Protein AF-A0A4U2DQ46-F1 (afdb_monomer_lite)

pLDDT: mean 76.1, std 13.12, range [43.28, 92.19]

Radius of gyration: 17.25 Å; chains: 1; bounding box: 38×26×46 Å

Structure (mmCIF, N/CA/C/O backbone):
data_AF-A0A4U2DQ46-F1
#
_entry.id   AF-A0A4U2DQ46-F1
#
loop_
_atom_site.group_PDB
_atom_site.id
_atom_site.type_symbol
_atom_site.label_atom_id
_atom_site.label_alt_id
_atom_site.label_comp_id
_atom_site.label_asym_id
_atom_site.label_entity_id
_atom_site.label_seq_id
_atom_site.pdbx_PDB_ins_code
_atom_site.Cartn_x
_atom_site.Cartn_y
_atom_site.Cartn_z
_atom_site.occupancy
_atom_site.B_iso_or_equiv
_atom_site.auth_seq_id
_atom_site.auth_comp_id
_atom_site.auth_asym_id
_atom_site.auth_atom_id
_atom_site.pdbx_PDB_model_num
ATOM 1 N N . ILE A 1 1 ? 4.793 2.432 -27.721 1.00 58.12 1 ILE A N 1
ATOM 2 C CA . ILE A 1 1 ? 3.331 2.431 -27.993 1.00 58.12 1 ILE A CA 1
ATOM 3 C C . ILE A 1 1 ? 2.535 2.915 -26.768 1.00 58.12 1 ILE A C 1
ATOM 5 O O . ILE A 1 1 ? 1.594 3.669 -26.950 1.00 58.12 1 ILE A O 1
ATOM 9 N N . TYR A 1 2 ? 2.993 2.673 -25.534 1.00 43.28 2 TYR A N 1
ATOM 10 C CA . TYR A 1 2 ? 2.387 3.232 -24.310 1.00 43.28 2 TYR A CA 1
ATOM 11 C C . TYR A 1 2 ? 2.577 4.756 -24.126 1.00 43.28 2 TYR A C 1
ATOM 13 O O . TYR A 1 2 ? 1.621 5.488 -23.894 1.00 43.28 2 TYR A O 1
ATOM 21 N N . ALA A 1 3 ? 3.797 5.268 -24.337 1.00 50.28 3 ALA A N 1
ATOM 22 C CA . ALA A 1 3 ? 4.102 6.701 -24.195 1.00 50.28 3 ALA A CA 1
ATOM 23 C C . ALA A 1 3 ? 3.310 7.603 -25.166 1.00 50.28 3 ALA A C 1
ATOM 25 O O . ALA A 1 3 ? 2.930 8.717 -24.819 1.00 50.28 3 ALA A O 1
ATOM 26 N N . HIS A 1 4 ? 3.022 7.105 -26.373 1.00 51.53 4 HIS A N 1
ATOM 27 C CA . HIS A 1 4 ? 2.221 7.828 -27.365 1.00 51.53 4 HIS A CA 1
ATOM 28 C C . HIS A 1 4 ? 0.739 7.878 -26.979 1.00 51.53 4 HIS A C 1
ATOM 30 O O . HIS A 1 4 ? 0.092 8.904 -27.174 1.00 51.53 4 HIS A O 1
ATOM 36 N N . TYR A 1 5 ? 0.226 6.793 -26.388 1.00 58.12 5 TYR A N 1
ATOM 37 C CA . TYR A 1 5 ? -1.128 6.735 -25.851 1.00 58.12 5 TYR A CA 1
ATOM 38 C C . TYR A 1 5 ? -1.293 7.705 -24.671 1.00 58.12 5 TYR A C 1
ATOM 40 O O . TYR A 1 5 ? -2.205 8.530 -24.692 1.00 58.12 5 TYR A O 1
ATOM 48 N N . ALA A 1 6 ? -0.360 7.696 -23.712 1.00 53.56 6 ALA A N 1
ATOM 49 C CA . ALA A 1 6 ? -0.370 8.595 -22.554 1.00 53.56 6 ALA A CA 1
ATOM 50 C C . ALA A 1 6 ? -0.295 10.086 -22.946 1.00 53.56 6 ALA A C 1
ATOM 52 O O . ALA A 1 6 ? -1.029 10.907 -22.400 1.00 53.56 6 ALA A O 1
ATOM 53 N N . ALA A 1 7 ? 0.534 10.434 -23.937 1.00 56.75 7 ALA A N 1
ATOM 54 C CA . ALA A 1 7 ? 0.678 11.810 -24.423 1.00 56.75 7 ALA A CA 1
ATOM 55 C C . ALA A 1 7 ? -0.563 12.334 -25.170 1.00 56.75 7 ALA A C 1
ATOM 57 O O . ALA A 1 7 ? -0.845 13.529 -25.128 1.00 56.75 7 ALA A O 1
ATOM 58 N N . GLN A 1 8 ? -1.307 11.459 -25.856 1.00 56.16 8 GLN A N 1
ATOM 59 C CA . GLN A 1 8 ? -2.518 11.841 -26.593 1.00 56.16 8 GLN A CA 1
ATOM 60 C C . GLN A 1 8 ? -3.779 11.860 -25.723 1.00 56.16 8 GLN A C 1
ATOM 62 O O . GLN A 1 8 ? -4.700 12.623 -26.011 1.00 56.16 8 GLN A O 1
ATOM 67 N N . HIS A 1 9 ? -3.826 11.044 -24.668 1.00 54.84 9 HIS A N 1
ATOM 68 C CA . HIS A 1 9 ? -5.014 10.909 -23.822 1.00 54.84 9 HIS A CA 1
ATOM 69 C C . HIS A 1 9 ? -4.929 11.722 -22.526 1.00 54.84 9 HIS A C 1
ATOM 71 O O . HIS A 1 9 ? -5.974 11.991 -21.941 1.00 54.84 9 HIS A O 1
ATOM 77 N N . GLY A 1 10 ? -3.735 12.190 -22.135 1.00 47.56 10 GLY A N 1
ATOM 78 C CA . GLY A 1 10 ? -3.508 12.974 -20.921 1.00 47.56 10 GLY A CA 1
ATOM 79 C C . GLY A 1 10 ? -3.775 12.155 -19.657 1.00 47.56 10 GLY A C 1
ATOM 80 O O . GLY A 1 10 ? -4.792 11.475 -19.533 1.00 47.56 10 GLY A O 1
ATOM 81 N N . PHE A 1 11 ? -2.886 12.220 -18.672 1.00 56.72 11 PHE A N 1
ATOM 82 C CA . PHE A 1 11 ? -3.209 11.668 -17.359 1.00 56.72 11 PHE A CA 1
ATOM 83 C C . PHE A 1 11 ? -4.321 12.525 -16.733 1.00 56.72 11 PHE A C 1
ATOM 85 O O . PHE A 1 11 ? -4.057 13.577 -16.172 1.00 56.72 11 PHE A O 1
ATOM 92 N N . LEU A 1 12 ? -5.575 12.071 -16.812 1.00 51.66 12 LEU A N 1
ATOM 93 C CA . LEU A 1 12 ? -6.696 12.522 -15.966 1.00 51.66 12 LEU A CA 1
ATOM 94 C C . LEU A 1 12 ? -7.346 13.884 -16.270 1.00 51.66 12 LEU A C 1
ATOM 96 O O . LEU A 1 12 ? -8.336 14.228 -15.632 1.00 51.66 12 LEU A O 1
ATOM 100 N N . HIS A 1 13 ? -6.896 14.657 -17.259 1.00 48.59 13 HIS A N 1
ATOM 101 C CA . HIS A 1 13 ? -7.404 16.034 -17.443 1.00 48.59 13 HIS A CA 1
ATOM 102 C C . HIS A 1 13 ? -8.784 16.145 -18.130 1.00 48.59 13 HIS A C 1
ATOM 104 O O . HIS A 1 13 ? -9.345 17.236 -18.206 1.00 48.59 13 HIS A O 1
ATOM 110 N N . ARG A 1 14 ? -9.324 15.053 -18.695 1.00 49.59 14 ARG A N 1
ATOM 111 C CA . ARG A 1 14 ? -10.558 15.059 -19.515 1.00 49.59 14 ARG A CA 1
ATOM 112 C C . ARG A 1 14 ? -11.599 14.014 -19.093 1.00 49.59 14 ARG A C 1
ATOM 114 O O . ARG A 1 14 ? -12.340 13.492 -19.924 1.00 49.59 14 ARG A O 1
ATOM 121 N N . GLN A 1 15 ? -11.682 13.708 -17.803 1.00 54.78 15 GLN A N 1
ATOM 122 C CA . GLN A 1 15 ? -12.766 12.883 -17.263 1.00 54.78 15 GLN A CA 1
ATOM 123 C C . GLN A 1 15 ? -14.073 13.705 -17.229 1.00 54.78 15 GLN A C 1
ATOM 125 O O . GLN A 1 15 ? -14.104 14.814 -16.700 1.00 54.78 15 GLN A O 1
ATOM 130 N N . LYS A 1 16 ? -15.170 13.178 -17.803 1.00 54.00 16 LYS A N 1
ATOM 131 C CA . LYS A 1 16 ? -16.513 13.815 -17.791 1.00 54.00 16 LYS A CA 1
ATOM 132 C C . LYS A 1 16 ? -17.092 13.980 -16.375 1.00 54.00 16 LYS A C 1
ATOM 134 O O . LYS A 1 16 ? -18.043 14.736 -16.196 1.00 54.00 16 LYS A O 1
ATOM 139 N N . ASN A 1 17 ? -16.503 13.304 -15.391 1.00 52.25 17 ASN A N 1
ATOM 140 C CA . ASN A 1 17 ? -16.836 13.395 -13.979 1.00 52.25 17 ASN A CA 1
ATOM 141 C C . ASN A 1 17 ? -15.713 14.147 -13.258 1.00 52.25 17 ASN A C 1
ATOM 143 O O . ASN A 1 17 ? -14.592 13.664 -13.162 1.00 52.25 17 ASN A O 1
ATOM 147 N N . ASN A 1 18 ? -16.021 15.336 -12.740 1.00 55.12 18 ASN A N 1
ATOM 148 C CA . ASN A 1 18 ? -15.076 16.243 -12.076 1.00 55.12 18 ASN A CA 1
ATOM 149 C C . ASN A 1 18 ? -14.674 15.776 -10.656 1.00 55.12 18 ASN A C 1
ATOM 151 O O . ASN A 1 18 ? -14.485 16.595 -9.758 1.00 55.12 18 ASN A O 1
ATOM 155 N N . ARG A 1 19 ? -14.657 14.463 -10.407 1.00 59.38 19 ARG A N 1
ATOM 156 C CA . ARG A 1 19 ? -14.365 13.869 -9.100 1.00 59.38 19 ARG A CA 1
ATOM 157 C C . ARG A 1 19 ? -13.245 12.858 -9.264 1.00 59.38 19 ARG A C 1
ATOM 159 O O . ARG A 1 19 ? -13.3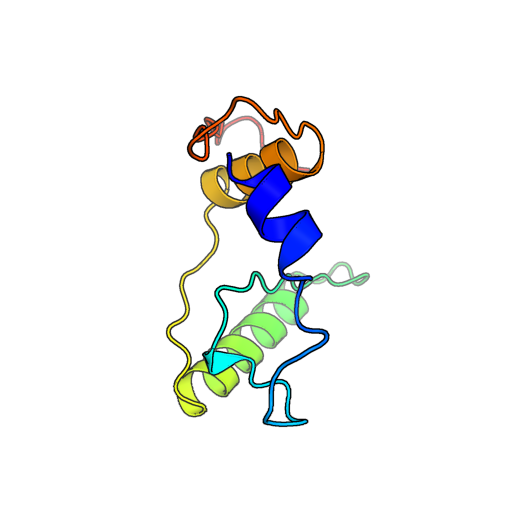68 11.918 -10.037 1.00 59.38 19 ARG A O 1
ATOM 166 N N . PHE A 1 20 ? -12.163 13.097 -8.539 1.00 63.19 20 PHE A N 1
ATOM 167 C CA . PHE A 1 20 ? -11.082 12.144 -8.367 1.00 63.19 20 PHE A CA 1
ATOM 168 C C . PHE A 1 20 ? -11.521 11.133 -7.305 1.00 63.19 20 PHE A C 1
ATOM 170 O O . PHE A 1 20 ? -11.712 11.508 -6.147 1.00 63.19 20 PHE A O 1
ATOM 177 N N . ASP A 1 21 ? -11.750 9.888 -7.714 1.00 71.44 21 ASP A N 1
ATOM 178 C CA . ASP A 1 21 ? -12.072 8.779 -6.820 1.00 71.44 21 ASP A CA 1
ATOM 179 C C . ASP A 1 21 ? -10.850 7.870 -6.709 1.00 71.44 21 ASP A C 1
ATOM 181 O O . ASP A 1 21 ? -10.361 7.354 -7.710 1.00 71.44 21 ASP A O 1
ATOM 185 N N . LEU A 1 22 ? -10.337 7.689 -5.492 1.00 67.81 22 LEU A N 1
ATOM 186 C CA . LEU A 1 22 ? -9.171 6.841 -5.242 1.00 67.81 22 LEU A CA 1
ATOM 187 C C . LEU A 1 22 ? -9.441 5.367 -5.561 1.00 67.81 22 LEU A C 1
ATOM 189 O O . LEU A 1 22 ? -8.496 4.624 -5.792 1.00 67.81 22 LEU A O 1
ATOM 193 N N . ARG A 1 23 ? -10.710 4.943 -5.587 1.00 72.31 23 ARG A N 1
ATOM 194 C CA . ARG A 1 23 ? -11.096 3.551 -5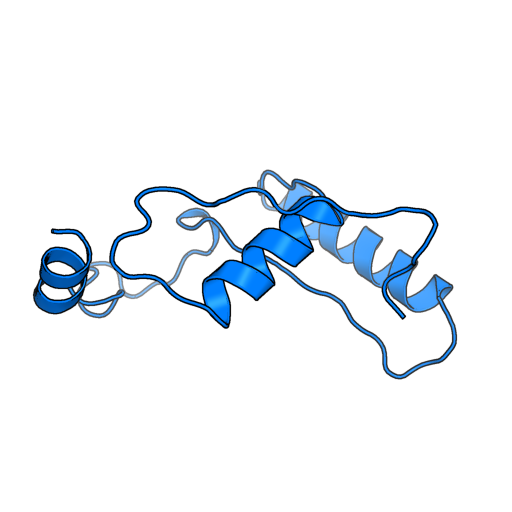.864 1.00 72.31 23 ARG A CA 1
ATOM 195 C C . ARG A 1 23 ? -10.903 3.148 -7.325 1.00 72.31 23 ARG A C 1
ATOM 197 O O . ARG A 1 23 ? -10.911 1.962 -7.624 1.00 72.31 23 ARG A O 1
ATOM 204 N N . ASP A 1 24 ? -10.717 4.119 -8.216 1.00 73.94 24 ASP A N 1
ATOM 205 C CA . ASP A 1 24 ? -10.510 3.873 -9.645 1.00 73.94 24 ASP A CA 1
ATOM 206 C C . ASP A 1 24 ? -9.025 3.647 -10.004 1.00 73.94 24 ASP A C 1
ATOM 208 O O . ASP A 1 24 ? -8.699 3.493 -11.184 1.00 73.94 24 ASP A O 1
ATOM 212 N N . TYR A 1 25 ? -8.113 3.657 -9.020 1.00 72.12 25 TYR A N 1
ATOM 213 C CA . TYR A 1 25 ? -6.666 3.609 -9.249 1.00 72.12 25 TYR A CA 1
ATOM 214 C C . TYR A 1 25 ? -5.953 2.627 -8.326 1.00 72.12 25 TYR A C 1
ATOM 216 O O . TYR A 1 25 ? -6.213 2.579 -7.126 1.00 72.12 25 TYR A O 1
ATOM 224 N N . ASP A 1 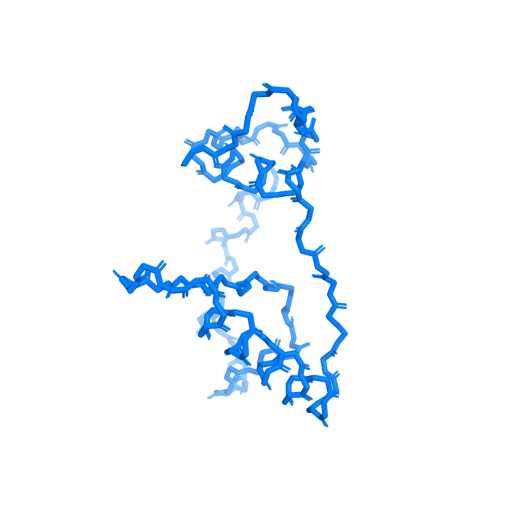26 ? -4.943 1.959 -8.880 1.00 73.00 26 ASP A N 1
ATOM 225 C CA . ASP A 1 26 ? -3.894 1.332 -8.086 1.00 73.00 26 ASP A CA 1
ATOM 226 C C . ASP A 1 26 ? -2.954 2.426 -7.564 1.00 73.00 26 ASP A C 1
ATOM 228 O O . ASP A 1 26 ? -2.392 3.212 -8.336 1.00 73.00 26 ASP A O 1
ATOM 232 N N . ALA A 1 27 ? -2.790 2.498 -6.245 1.00 76.75 27 ALA A N 1
ATOM 233 C CA . ALA A 1 27 ? -1.976 3.512 -5.590 1.00 76.75 27 ALA A CA 1
ATOM 234 C C . ALA A 1 27 ? -1.108 2.903 -4.488 1.00 76.75 27 ALA A C 1
ATOM 236 O O . ALA A 1 27 ? -1.503 1.965 -3.800 1.00 76.75 27 ALA A O 1
ATOM 237 N N . PHE A 1 28 ? 0.070 3.494 -4.287 1.00 80.50 28 PHE A N 1
ATOM 238 C CA . PHE A 1 28 ? 0.924 3.197 -3.145 1.00 80.50 28 PHE A CA 1
ATOM 239 C C . PHE A 1 28 ? 0.732 4.261 -2.069 1.00 80.50 28 PHE A C 1
ATOM 241 O O . PHE A 1 28 ? 0.778 5.459 -2.356 1.00 80.50 28 PHE A O 1
ATOM 248 N N . PHE A 1 29 ? 0.555 3.822 -0.825 1.00 81.62 29 PHE A N 1
ATOM 249 C CA . PHE A 1 29 ? 0.490 4.702 0.334 1.00 81.62 29 PHE A CA 1
ATOM 250 C C . PHE A 1 29 ? 1.682 4.423 1.247 1.00 81.62 29 PHE A C 1
ATOM 252 O O . PHE A 1 29 ? 1.832 3.317 1.763 1.00 81.62 29 PHE A O 1
ATOM 259 N N . PHE A 1 30 ? 2.540 5.424 1.434 1.00 82.69 30 PHE A N 1
ATOM 260 C CA . PHE A 1 30 ? 3.727 5.320 2.277 1.00 82.69 30 PHE A CA 1
ATOM 261 C C . PHE A 1 30 ? 3.539 6.170 3.529 1.00 82.69 30 PHE A C 1
ATOM 263 O O . PHE A 1 30 ? 3.183 7.344 3.441 1.00 82.69 30 PHE A O 1
ATOM 270 N N . VAL A 1 31 ? 3.790 5.570 4.691 1.00 79.50 31 VAL A N 1
ATOM 271 C CA . VAL A 1 31 ? 3.729 6.243 5.991 1.00 79.50 31 VAL A CA 1
ATOM 272 C C . VAL A 1 31 ? 5.144 6.322 6.539 1.00 79.50 31 VAL A C 1
ATOM 274 O O . VAL A 1 31 ? 5.854 5.319 6.578 1.00 79.50 31 VAL A O 1
ATOM 277 N N . SER A 1 32 ? 5.551 7.512 6.959 1.00 81.88 32 SER A N 1
ATOM 278 C CA . SER A 1 32 ? 6.852 7.770 7.575 1.00 81.88 32 SER A CA 1
ATOM 279 C C . SER A 1 32 ? 6.668 8.680 8.780 1.00 81.88 32 SER A C 1
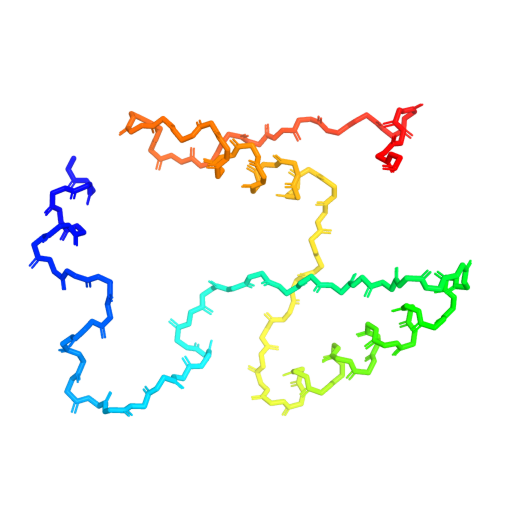ATOM 281 O O . SER A 1 32 ? 5.796 9.548 8.760 1.00 81.88 32 SER A O 1
ATOM 283 N N . THR A 1 33 ? 7.520 8.530 9.787 1.00 79.00 33 THR A N 1
ATOM 284 C CA . THR A 1 33 ? 7.578 9.427 10.944 1.00 79.00 33 THR A CA 1
ATOM 285 C C . THR A 1 33 ? 8.962 10.066 11.037 1.00 79.00 33 THR A C 1
ATOM 287 O O . THR A 1 33 ? 9.952 9.482 10.595 1.00 79.00 33 THR A O 1
ATOM 290 N N . THR A 1 34 ? 9.029 11.283 11.576 1.00 82.25 34 THR A N 1
ATOM 291 C CA . THR A 1 34 ? 10.295 11.911 11.983 1.00 82.25 34 THR A CA 1
ATOM 292 C C . THR A 1 34 ? 10.697 11.519 13.402 1.00 82.25 34 THR A C 1
ATOM 294 O O . THR A 1 34 ? 11.838 11.758 13.802 1.00 82.25 34 THR A O 1
ATOM 297 N N . GLU A 1 35 ? 9.767 10.935 14.159 1.00 81.12 35 GLU A N 1
ATOM 298 C CA . GLU A 1 35 ? 9.996 10.462 15.517 1.00 81.12 35 GLU A CA 1
ATOM 299 C C . GLU A 1 35 ? 10.772 9.147 15.521 1.00 81.12 35 GLU A C 1
ATOM 301 O O . GLU A 1 35 ? 10.738 8.358 14.577 1.00 81.12 35 GLU A O 1
ATOM 306 N N . LYS A 1 36 ? 11.507 8.907 16.607 1.00 76.00 36 LYS A N 1
ATOM 307 C CA . LYS A 1 36 ? 12.337 7.702 16.752 1.00 76.00 36 LYS A CA 1
ATOM 308 C C . LYS A 1 36 ? 11.571 6.494 17.284 1.00 76.00 36 LYS A C 1
ATOM 310 O O . LYS A 1 36 ? 12.192 5.445 17.437 1.00 76.00 36 LYS A O 1
ATOM 315 N N . ASP A 1 37 ? 10.285 6.638 17.601 1.00 81.00 37 ASP A N 1
ATOM 316 C CA . ASP A 1 37 ? 9.468 5.550 18.131 1.00 81.00 37 ASP A CA 1
ATOM 317 C C . ASP A 1 37 ? 8.789 4.763 16.993 1.00 81.00 37 ASP A C 1
ATOM 319 O O . ASP A 1 37 ? 7.896 5.287 16.321 1.00 81.00 37 ASP A O 1
ATOM 323 N N . PRO A 1 38 ? 9.171 3.493 16.763 1.00 81.25 38 PRO A N 1
ATOM 324 C CA . PRO A 1 38 ? 8.535 2.655 15.754 1.00 81.25 38 PRO A CA 1
ATOM 325 C C . PRO A 1 38 ? 7.070 2.335 16.069 1.00 81.25 38 PRO A C 1
ATOM 327 O O . PRO A 1 38 ? 6.325 2.002 15.147 1.00 81.25 38 PRO A O 1
ATOM 330 N N . GLN A 1 39 ? 6.645 2.401 17.337 1.00 86.06 39 GLN A N 1
ATOM 331 C CA . GLN A 1 39 ? 5.269 2.064 17.712 1.00 86.06 39 GLN A CA 1
ATOM 332 C C . GLN A 1 39 ? 4.264 3.066 17.157 1.00 86.06 39 GLN A C 1
ATOM 334 O O . GLN A 1 39 ? 3.250 2.658 16.600 1.00 86.06 39 GLN A O 1
ATOM 339 N N . GLU A 1 40 ? 4.585 4.358 17.184 1.00 84.25 40 GLU A N 1
ATOM 340 C CA . GLU A 1 40 ? 3.715 5.387 16.606 1.00 84.25 40 GLU A CA 1
ATOM 341 C C . GLU A 1 40 ? 3.475 5.155 15.108 1.00 84.25 40 GLU A C 1
ATOM 343 O O . GLU A 1 40 ? 2.366 5.345 14.603 1.00 84.25 40 GLU A O 1
ATOM 348 N N . LEU A 1 41 ? 4.501 4.685 14.389 1.00 85.56 41 LEU A N 1
ATOM 349 C CA . LEU A 1 41 ? 4.388 4.354 12.972 1.00 85.56 41 LEU A CA 1
ATOM 350 C C . LEU A 1 41 ? 3.500 3.123 12.739 1.00 85.56 41 LEU A C 1
ATOM 352 O O . LEU A 1 41 ? 2.711 3.101 11.791 1.00 85.56 41 LEU A O 1
ATOM 356 N N . LEU A 1 42 ? 3.622 2.105 13.594 1.00 86.69 42 LEU A N 1
ATOM 357 C CA . LEU A 1 42 ? 2.804 0.892 13.528 1.00 86.69 42 LEU A CA 1
ATOM 358 C C . LEU A 1 42 ? 1.332 1.186 13.839 1.00 86.69 42 LEU A C 1
ATOM 360 O O . LEU A 1 42 ? 0.457 0.711 13.113 1.00 86.69 42 LEU A O 1
ATOM 364 N N . ASP A 1 43 ? 1.060 2.017 14.843 1.00 89.06 43 ASP A N 1
ATOM 365 C CA . ASP A 1 43 ? -0.295 2.434 15.209 1.00 89.06 43 ASP A CA 1
ATOM 366 C C . ASP A 1 43 ? -0.940 3.283 14.105 1.00 89.06 43 ASP A C 1
ATOM 368 O O . ASP A 1 43 ? -2.098 3.057 13.724 1.00 89.06 43 ASP A O 1
ATOM 372 N N . ALA A 1 44 ? -0.181 4.221 13.527 1.00 87.50 44 ALA A N 1
ATOM 373 C CA . ALA A 1 44 ? -0.634 5.022 12.392 1.00 87.50 44 ALA A CA 1
ATOM 374 C C . ALA A 1 44 ? -0.953 4.138 11.178 1.00 87.50 44 ALA A C 1
ATOM 376 O O . ALA A 1 44 ? -2.018 4.280 10.569 1.00 87.50 44 ALA A O 1
ATOM 377 N N . ARG A 1 45 ? -0.069 3.183 10.861 1.00 87.38 45 ARG A N 1
ATOM 378 C CA . ARG A 1 45 ? -0.293 2.194 9.800 1.00 87.38 45 ARG A CA 1
ATOM 379 C C . ARG A 1 45 ? -1.570 1.393 10.053 1.00 87.38 45 ARG A C 1
ATOM 381 O O . ARG A 1 45 ? -2.398 1.298 9.153 1.00 87.38 45 ARG A O 1
ATOM 388 N N . MET A 1 46 ? -1.750 0.846 11.253 1.00 89.69 46 MET A N 1
ATOM 389 C CA . MET A 1 46 ? -2.914 0.017 11.586 1.00 89.69 46 MET A CA 1
ATOM 390 C C . MET A 1 46 ? -4.225 0.805 11.491 1.00 89.69 46 MET A C 1
ATOM 392 O O . MET A 1 46 ? -5.228 0.306 10.972 1.00 89.69 46 MET A O 1
ATOM 396 N N . THR A 1 47 ? -4.208 2.060 11.943 1.00 91.62 47 THR A N 1
ATOM 397 C CA . THR A 1 47 ? -5.354 2.972 11.842 1.00 91.62 47 THR A CA 1
ATOM 398 C C . THR A 1 47 ? -5.723 3.234 10.381 1.00 91.62 47 THR A C 1
ATOM 400 O O . THR A 1 47 ? -6.899 3.169 10.016 1.00 91.62 47 THR A O 1
ATOM 403 N N . LEU A 1 48 ? -4.724 3.481 9.530 1.00 90.19 48 LEU A N 1
ATOM 404 C CA . LEU A 1 48 ? -4.916 3.696 8.096 1.00 90.19 48 LEU A CA 1
ATOM 405 C C . LEU A 1 48 ? -5.431 2.445 7.386 1.00 90.19 48 LEU A C 1
ATOM 407 O O . LEU A 1 48 ? -6.404 2.537 6.641 1.00 90.19 48 LEU A O 1
ATOM 411 N N . GLU A 1 49 ? -4.821 1.285 7.640 1.00 90.25 49 GLU A N 1
ATOM 412 C CA . GLU A 1 49 ? -5.255 0.010 7.060 1.00 90.25 49 GLU A CA 1
ATOM 413 C C . GLU A 1 49 ? -6.714 -0.284 7.420 1.00 90.25 49 GLU A C 1
ATOM 415 O O . GLU A 1 49 ? -7.525 -0.600 6.551 1.00 90.25 49 GLU A O 1
ATOM 420 N N . THR A 1 50 ? -7.082 -0.086 8.687 1.00 91.94 50 THR A N 1
ATOM 421 C CA . THR A 1 50 ? -8.460 -0.283 9.151 1.00 91.94 50 THR A CA 1
ATOM 422 C C . THR A 1 50 ? -9.429 0.680 8.465 1.00 91.94 50 THR A C 1
ATOM 424 O O . THR A 1 50 ? -10.477 0.254 7.976 1.00 91.94 50 THR A O 1
ATOM 427 N N . GLY A 1 51 ? -9.095 1.972 8.404 1.00 92.19 51 GLY A N 1
ATOM 428 C CA . GLY A 1 51 ? -9.961 2.982 7.794 1.00 92.19 51 GLY A CA 1
ATOM 429 C C . GLY A 1 51 ? -10.161 2.764 6.293 1.00 92.19 51 GLY A C 1
ATOM 430 O O . GLY A 1 51 ? -11.282 2.854 5.796 1.00 92.19 51 GLY A O 1
ATOM 431 N N . LEU A 1 52 ? -9.097 2.424 5.566 1.00 89.50 52 LEU A N 1
ATOM 432 C CA . LEU A 1 52 ? -9.170 2.149 4.131 1.00 89.50 52 LEU A CA 1
ATOM 433 C C . LEU A 1 52 ? -9.933 0.847 3.842 1.00 89.50 52 LEU A C 1
ATOM 435 O O . LEU A 1 52 ? -10.798 0.832 2.966 1.00 89.50 52 LEU A O 1
ATOM 439 N N . ALA A 1 53 ? -9.711 -0.211 4.624 1.00 89.69 53 ALA A N 1
ATOM 440 C CA . ALA A 1 53 ? -10.488 -1.443 4.496 1.00 89.69 53 ALA A CA 1
ATOM 441 C C . ALA A 1 53 ? -11.994 -1.194 4.719 1.00 89.69 53 ALA A C 1
ATOM 443 O O . ALA A 1 53 ? -12.828 -1.692 3.964 1.00 89.69 53 ALA A O 1
ATOM 444 N N . GLN A 1 54 ? -12.363 -0.359 5.700 1.00 90.94 54 GLN A N 1
ATOM 445 C CA . GLN A 1 54 ? -13.762 0.027 5.949 1.00 90.94 54 GLN A CA 1
ATOM 446 C C . GLN A 1 54 ? -14.396 0.820 4.796 1.00 90.94 54 GLN A C 1
ATOM 448 O O . GLN A 1 54 ? -15.606 0.737 4.587 1.00 90.94 54 GLN A O 1
ATOM 453 N N . LEU A 1 55 ? -13.597 1.575 4.041 1.00 89.06 55 LEU A N 1
ATOM 454 C CA . LEU A 1 55 ? -14.041 2.301 2.847 1.00 89.06 55 LEU A CA 1
ATOM 455 C C . LEU A 1 55 ? -14.146 1.403 1.600 1.00 89.06 55 LEU A C 1
ATOM 457 O O . LEU A 1 55 ? -14.596 1.873 0.552 1.00 89.06 55 LEU A O 1
ATOM 461 N N . GLY A 1 56 ? -13.780 0.123 1.722 1.00 87.62 56 GLY A N 1
ATOM 462 C CA . GLY A 1 56 ? -13.858 -0.873 0.656 1.00 87.62 56 GLY A CA 1
ATOM 463 C C . GLY A 1 56 ? -12.625 -0.924 -0.243 1.00 87.62 56 GLY A C 1
ATOM 464 O O . GLY A 1 56 ? -12.744 -1.360 -1.384 1.00 87.62 56 GLY A O 1
ATOM 465 N N . PHE A 1 57 ? -11.467 -0.454 0.231 1.00 87.12 57 PHE A N 1
ATOM 466 C CA . PHE A 1 57 ? -10.206 -0.635 -0.486 1.00 87.12 57 PHE A CA 1
ATOM 467 C C . PHE A 1 57 ? -9.627 -2.026 -0.220 1.00 87.12 57 PHE A C 1
ATOM 469 O O . PHE A 1 57 ? -9.505 -2.441 0.934 1.00 87.12 57 PHE A O 1
ATOM 476 N N . ASP A 1 58 ? -9.200 -2.698 -1.288 1.00 86.31 58 ASP A N 1
ATOM 477 C CA . ASP A 1 58 ? -8.392 -3.910 -1.198 1.00 86.31 58 ASP A CA 1
ATOM 478 C C . ASP A 1 58 ? -6.933 -3.518 -0.956 1.00 86.31 58 ASP A C 1
ATOM 480 O O . ASP A 1 58 ? -6.253 -2.973 -1.826 1.00 86.31 58 ASP A O 1
ATOM 484 N N . LEU A 1 59 ? -6.459 -3.759 0.264 1.00 86.25 59 LEU A N 1
ATOM 485 C CA . LEU A 1 59 ? -5.111 -3.393 0.682 1.00 86.25 59 LEU A CA 1
ATOM 486 C C . LEU A 1 59 ? -4.164 -4.579 0.565 1.00 86.25 59 LEU A C 1
ATOM 488 O O . LEU A 1 59 ? -4.451 -5.676 1.045 1.00 86.25 59 LEU A O 1
ATOM 492 N N . LEU A 1 60 ? -2.988 -4.322 -0.000 1.00 86.25 60 LEU A N 1
ATOM 493 C CA . LEU A 1 60 ? -1.884 -5.268 -0.034 1.00 86.25 60 LEU A CA 1
ATOM 494 C C . LEU A 1 60 ? -0.649 -4.620 0.600 1.00 86.25 60 LEU A C 1
ATOM 496 O O . LEU A 1 60 ? -0.279 -3.510 0.208 1.00 86.25 60 LEU A O 1
ATOM 500 N N . PRO A 1 61 ? 0.003 -5.279 1.577 1.00 83.50 61 PRO A N 1
ATOM 501 C CA . PRO A 1 61 ? 1.241 -4.765 2.136 1.00 83.50 61 PRO A CA 1
ATOM 502 C C . PRO A 1 61 ? 2.328 -4.763 1.060 1.00 83.50 61 PRO A C 1
ATOM 504 O O . PRO A 1 61 ? 2.528 -5.750 0.352 1.00 83.50 61 PRO A O 1
ATOM 507 N N . VAL A 1 62 ? 3.056 -3.653 0.962 1.00 84.25 62 VAL A N 1
ATOM 508 C CA . VAL A 1 62 ? 4.203 -3.546 0.060 1.00 84.25 62 VAL A CA 1
ATOM 509 C C . VAL A 1 62 ? 5.349 -4.378 0.632 1.00 84.25 62 VAL A C 1
ATOM 511 O O . VAL A 1 62 ? 5.808 -4.128 1.748 1.00 84.25 62 VAL A O 1
ATOM 514 N N . THR A 1 63 ? 5.816 -5.371 -0.122 1.00 86.19 63 THR A N 1
ATOM 515 C CA . THR A 1 63 ? 7.008 -6.147 0.242 1.00 86.19 63 THR A CA 1
ATOM 516 C C . THR A 1 63 ? 8.281 -5.335 -0.028 1.00 86.19 63 THR A C 1
ATOM 518 O O . THR A 1 63 ? 8.250 -4.410 -0.847 1.00 86.19 63 THR A O 1
ATOM 521 N N . PRO A 1 64 ? 9.422 -5.652 0.611 1.00 84.31 64 PRO A N 1
ATOM 522 C CA . PRO A 1 64 ? 10.701 -5.014 0.289 1.00 84.31 64 PRO A CA 1
ATOM 523 C C . PRO A 1 64 ? 11.051 -5.078 -1.206 1.00 84.31 64 PRO A C 1
ATOM 525 O O . PRO A 1 64 ? 11.491 -4.086 -1.786 1.00 84.31 64 PRO A O 1
ATOM 528 N N . GLU A 1 65 ? 10.790 -6.214 -1.853 1.00 87.50 65 GLU A N 1
ATOM 529 C CA . GLU A 1 65 ? 10.974 -6.422 -3.292 1.00 87.50 65 GLU A CA 1
ATOM 530 C C . GLU A 1 65 ? 10.055 -5.501 -4.102 1.00 87.50 65 GLU A C 1
ATOM 532 O O . GLU A 1 65 ? 10.496 -4.856 -5.058 1.00 87.50 65 GLU A O 1
ATOM 537 N N . GLY A 1 66 ? 8.789 -5.381 -3.689 1.00 84.81 66 GLY A N 1
ATOM 538 C CA . GLY A 1 66 ? 7.811 -4.487 -4.305 1.00 84.81 66 GLY A CA 1
ATOM 539 C C . GLY A 1 66 ? 8.212 -3.016 -4.187 1.00 84.81 66 GLY A C 1
ATOM 540 O O . GLY A 1 66 ? 8.159 -2.283 -5.176 1.00 84.81 66 GLY A O 1
ATOM 541 N N . LEU A 1 67 ? 8.696 -2.594 -3.014 1.00 85.25 67 LEU A N 1
ATOM 542 C CA . LEU A 1 67 ? 9.210 -1.241 -2.787 1.00 85.25 67 LEU A CA 1
ATOM 543 C C . LEU A 1 67 ? 10.425 -0.953 -3.676 1.00 85.25 67 LEU A C 1
ATOM 545 O O . LEU A 1 67 ? 10.452 0.063 -4.372 1.00 85.25 67 LEU A O 1
ATOM 549 N N . LEU A 1 68 ? 11.411 -1.855 -3.687 1.00 86.50 68 LEU A N 1
ATOM 550 C CA . LEU A 1 68 ? 12.616 -1.722 -4.508 1.00 86.50 68 LEU A CA 1
ATOM 551 C C . LEU A 1 68 ? 12.292 -1.665 -6.000 1.00 86.50 68 LEU A C 1
ATOM 553 O O . LEU A 1 68 ? 12.886 -0.872 -6.731 1.00 86.50 68 LEU A O 1
ATOM 557 N N . THR A 1 69 ? 11.342 -2.483 -6.446 1.00 85.44 69 THR A N 1
ATOM 558 C CA . THR A 1 69 ? 10.868 -2.485 -7.833 1.00 85.44 69 THR A CA 1
ATOM 559 C C . THR A 1 69 ? 10.194 -1.160 -8.168 1.00 85.44 69 THR A C 1
ATOM 561 O O . THR A 1 69 ? 10.579 -0.517 -9.141 1.00 85.44 69 THR A O 1
ATOM 564 N N . SER A 1 70 ? 9.282 -0.682 -7.315 1.00 83.12 70 SER A N 1
ATOM 565 C CA . SER A 1 70 ? 8.578 0.593 -7.507 1.00 83.12 70 SER A CA 1
ATOM 566 C C . SER A 1 70 ? 9.535 1.790 -7.570 1.00 83.12 70 SER A C 1
ATOM 568 O O . SER A 1 70 ? 9.452 2.621 -8.480 1.00 83.12 70 SER A O 1
ATOM 570 N N . VAL A 1 71 ? 10.467 1.893 -6.617 1.00 83.62 71 VAL A N 1
ATOM 571 C CA . VAL A 1 71 ? 11.470 2.972 -6.585 1.00 83.62 71 VAL A CA 1
ATOM 572 C C . VAL A 1 71 ? 12.427 2.851 -7.770 1.00 83.62 71 VAL A C 1
ATOM 574 O O . VAL A 1 71 ? 12.723 3.848 -8.429 1.00 83.62 71 VAL A O 1
ATOM 577 N N . GLY A 1 72 ? 12.878 1.633 -8.078 1.00 82.06 72 GLY A N 1
ATOM 578 C CA . GLY A 1 72 ? 13.763 1.351 -9.201 1.00 82.06 72 GLY A CA 1
ATOM 579 C C . GLY A 1 72 ? 13.160 1.765 -10.539 1.00 82.06 72 GLY A C 1
ATOM 580 O O . GLY A 1 72 ? 13.829 2.467 -11.294 1.00 82.06 72 GLY A O 1
ATOM 581 N N . ASP A 1 73 ? 11.909 1.388 -10.797 1.00 80.94 73 ASP A N 1
ATOM 582 C CA . ASP A 1 73 ? 11.183 1.717 -12.027 1.00 80.94 73 ASP A CA 1
ATOM 583 C C . ASP A 1 73 ? 10.896 3.222 -12.140 1.00 80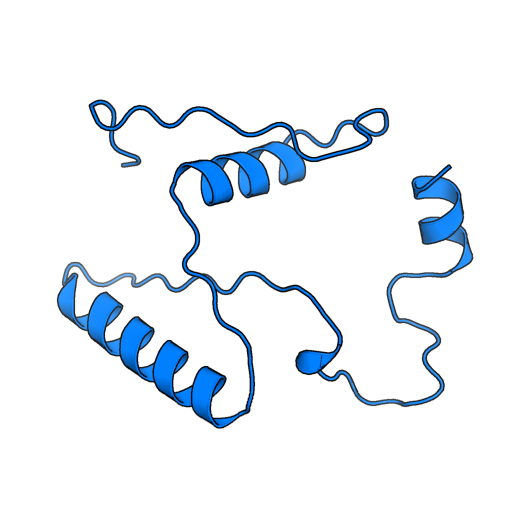.94 73 ASP A C 1
ATOM 585 O O . ASP A 1 73 ? 10.959 3.785 -13.234 1.00 80.94 73 ASP A O 1
ATOM 589 N N . THR A 1 74 ? 10.638 3.895 -11.013 1.00 80.44 74 THR A N 1
ATOM 590 C CA . THR A 1 74 ? 10.401 5.348 -10.983 1.00 80.44 74 THR A CA 1
ATOM 591 C C . THR A 1 74 ? 11.681 6.138 -11.259 1.00 80.44 74 THR A C 1
ATOM 593 O O . THR A 1 74 ? 11.677 7.070 -12.063 1.00 80.44 74 THR A O 1
ATOM 596 N N . LEU A 1 75 ? 12.788 5.774 -10.605 1.00 81.94 75 LEU A N 1
ATOM 597 C CA . LEU A 1 75 ? 14.068 6.477 -10.746 1.00 81.94 75 LEU A CA 1
ATOM 598 C C . LEU A 1 75 ? 14.806 6.114 -12.042 1.00 81.94 75 LEU A C 1
ATOM 600 O O . LEU A 1 75 ? 15.507 6.956 -12.600 1.00 81.94 75 LEU A O 1
ATOM 604 N N . ASN A 1 76 ? 14.651 4.880 -12.528 1.00 82.25 76 ASN A N 1
ATOM 605 C CA . ASN A 1 76 ? 15.355 4.343 -13.697 1.00 82.25 76 ASN A CA 1
ATOM 606 C C . ASN A 1 76 ? 14.378 3.941 -14.807 1.00 82.25 76 ASN A C 1
ATOM 608 O O . ASN A 1 76 ? 14.484 2.855 -15.376 1.00 82.25 76 ASN A O 1
ATOM 612 N N . PHE A 1 77 ? 13.422 4.816 -15.112 1.00 77.56 77 PHE A N 1
ATOM 613 C CA . PHE A 1 77 ? 12.407 4.558 -16.127 1.00 77.56 77 PHE A CA 1
ATOM 614 C C . PHE A 1 77 ? 13.027 4.173 -17.488 1.00 77.56 77 PHE A C 1
ATOM 616 O O . PHE A 1 77 ? 13.633 5.006 -18.169 1.00 77.56 77 PHE A O 1
ATOM 623 N N . ASP A 1 78 ? 12.829 2.923 -17.929 1.00 79.69 78 ASP A N 1
ATOM 624 C CA . ASP A 1 78 ? 13.156 2.477 -19.289 1.00 79.69 78 ASP A CA 1
ATOM 625 C C . ASP A 1 78 ? 11.878 2.396 -20.130 1.00 79.69 78 ASP A C 1
ATOM 627 O O . ASP A 1 78 ? 11.031 1.527 -19.950 1.00 79.69 78 ASP A O 1
ATOM 631 N N . LYS A 1 79 ? 11.770 3.264 -21.140 1.00 82.12 79 LYS A N 1
ATOM 632 C CA . LYS A 1 79 ? 10.640 3.291 -22.087 1.00 82.12 79 LYS A CA 1
ATOM 633 C C . LYS A 1 79 ? 10.427 1.984 -22.870 1.00 82.12 79 LYS A C 1
ATOM 635 O O . LYS A 1 79 ? 9.419 1.862 -23.570 1.00 82.12 79 LYS A O 1
ATOM 640 N N . ARG A 1 80 ? 11.413 1.080 -22.873 1.00 84.19 80 ARG A N 1
ATOM 641 C CA . ARG A 1 80 ? 11.361 -0.235 -23.534 1.00 84.19 80 ARG A CA 1
ATOM 642 C C . ARG A 1 80 ? 10.899 -1.341 -22.589 1.00 84.19 80 ARG A C 1
ATOM 644 O O . ARG A 1 80 ? 10.576 -2.419 -23.078 1.00 84.19 80 ARG A O 1
ATOM 651 N N . GLN A 1 81 ? 10.886 -1.086 -21.283 1.00 76.31 81 GLN A N 1
ATOM 652 C CA . GLN A 1 81 ? 10.383 -2.017 -20.286 1.00 76.31 81 GLN A CA 1
ATOM 653 C C . GLN A 1 81 ? 8.857 -2.106 -20.428 1.00 76.31 81 GLN A C 1
ATOM 655 O O . GLN A 1 81 ? 8.150 -1.102 -20.342 1.00 76.31 81 GLN A O 1
ATOM 660 N N . ASP A 1 82 ? 8.364 -3.307 -20.730 1.00 81.25 82 ASP A N 1
ATOM 661 C CA . ASP A 1 82 ? 6.940 -3.601 -20.929 1.00 81.25 82 ASP A CA 1
ATOM 662 C C . ASP A 1 82 ? 6.234 -3.986 -19.620 1.00 81.25 82 ASP A C 1
ATOM 664 O O . ASP A 1 82 ? 5.014 -3.863 -19.522 1.00 81.25 82 ASP A O 1
ATOM 668 N N . ARG A 1 83 ? 7.004 -4.437 -18.624 1.00 77.75 83 ARG A N 1
ATOM 669 C CA . ARG A 1 83 ? 6.541 -4.907 -17.316 1.00 77.75 83 ARG A CA 1
ATOM 670 C C . ARG A 1 83 ? 7.566 -4.582 -16.218 1.00 77.75 83 ARG A C 1
ATOM 672 O O . ARG A 1 83 ? 8.753 -4.514 -16.534 1.00 77.75 83 ARG A O 1
ATOM 679 N N . PRO A 1 84 ? 7.158 -4.431 -14.948 1.00 79.00 84 PRO A N 1
ATOM 680 C CA . PRO A 1 84 ? 8.094 -4.289 -13.835 1.00 79.00 84 PRO A CA 1
ATOM 681 C C . PRO A 1 84 ? 9.093 -5.449 -13.769 1.00 79.00 84 PRO A C 1
ATOM 683 O O . PRO A 1 84 ? 8.712 -6.614 -13.900 1.00 79.00 84 PRO A O 1
ATOM 686 N N . ASN A 1 85 ? 10.369 -5.128 -13.562 1.00 80.31 85 ASN A N 1
ATOM 687 C CA . ASN A 1 85 ? 11.416 -6.121 -13.336 1.00 80.31 85 ASN A CA 1
ATOM 688 C C . ASN A 1 85 ? 11.649 -6.264 -11.833 1.00 80.31 85 ASN A C 1
ATOM 690 O O . ASN A 1 85 ? 12.328 -5.426 -11.233 1.00 80.31 85 ASN A O 1
ATOM 694 N N . GLU A 1 86 ? 11.088 -7.327 -11.257 1.00 81.81 86 GLU A N 1
ATOM 695 C CA . GLU A 1 86 ? 11.138 -7.590 -9.820 1.00 81.81 86 GLU A CA 1
ATOM 696 C C . GLU A 1 86 ? 12.583 -7.569 -9.299 1.00 81.81 86 GLU A C 1
ATOM 698 O O . GLU A 1 86 ? 13.484 -8.227 -9.833 1.00 81.81 86 GLU A O 1
ATOM 703 N N . LYS A 1 87 ? 12.821 -6.743 -8.279 1.00 82.62 87 LYS A N 1
ATOM 704 C CA . LYS A 1 87 ? 14.135 -6.571 -7.659 1.00 82.62 87 LYS A CA 1
ATOM 705 C C . LYS A 1 87 ? 14.302 -7.566 -6.521 1.00 82.62 87 LYS A C 1
ATOM 707 O O . LYS A 1 87 ? 13.447 -7.674 -5.652 1.00 82.62 87 LYS A O 1
ATOM 712 N N . SER A 1 88 ? 15.452 -8.237 -6.494 1.00 83.38 88 SER A N 1
ATOM 713 C CA . SER A 1 88 ? 15.830 -9.072 -5.356 1.00 83.38 88 SER A CA 1
ATOM 714 C C . SER A 1 88 ? 16.115 -8.189 -4.147 1.00 83.38 88 SER A C 1
ATOM 716 O O . SER A 1 88 ? 16.951 -7.287 -4.222 1.00 83.38 88 SER A O 1
ATOM 718 N N . TYR A 1 89 ? 15.471 -8.493 -3.027 1.00 81.69 89 TYR A N 1
ATOM 719 C CA . TYR A 1 89 ? 15.845 -7.965 -1.723 1.00 81.69 89 TYR A CA 1
ATOM 720 C C . TYR A 1 89 ? 16.787 -8.949 -1.022 1.00 81.69 89 TYR A C 1
ATOM 722 O O . TYR A 1 89 ? 16.612 -10.164 -1.119 1.00 81.69 89 TYR A O 1
ATOM 730 N N . A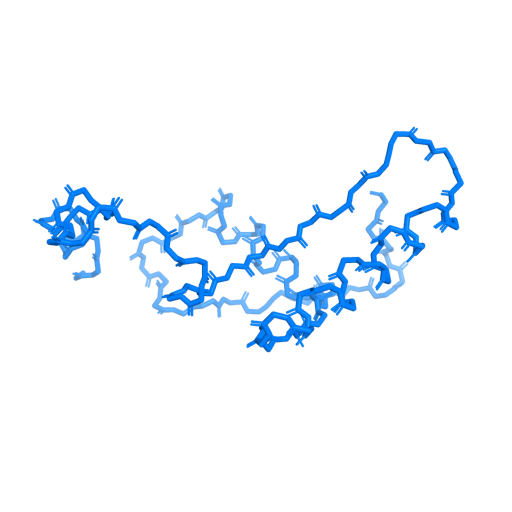SN A 1 90 ? 17.808 -8.432 -0.339 1.00 83.38 90 ASN A N 1
ATOM 731 C CA . ASN A 1 90 ? 18.695 -9.227 0.502 1.00 83.38 90 ASN A CA 1
ATOM 732 C C . ASN A 1 90 ? 18.336 -8.977 1.975 1.00 83.38 90 ASN A C 1
ATOM 734 O O . ASN A 1 90 ? 18.680 -7.920 2.497 1.00 83.38 90 ASN A O 1
ATOM 738 N N . PRO A 1 91 ? 17.716 -9.937 2.687 1.00 78.19 91 PRO A N 1
ATOM 739 C CA . PRO A 1 91 ? 17.344 -9.747 4.090 1.00 78.19 91 PRO A CA 1
ATOM 740 C C . PRO A 1 91 ? 18.531 -9.518 5.037 1.00 78.19 91 PRO A C 1
ATOM 742 O O . PRO A 1 91 ? 18.336 -9.017 6.141 1.00 78.19 91 PRO A O 1
ATOM 745 N N . LEU A 1 92 ? 19.749 -9.907 4.632 1.00 83.06 92 LEU A N 1
ATOM 746 C CA . LEU A 1 92 ? 20.976 -9.703 5.412 1.00 83.06 92 LEU A CA 1
ATOM 747 C C . LEU A 1 92 ? 21.580 -8.303 5.221 1.00 83.06 92 LEU A C 1
ATOM 749 O O . LEU A 1 92 ? 22.499 -7.936 5.948 1.00 83.06 92 LEU A O 1
ATOM 753 N N . GLU A 1 93 ? 21.075 -7.536 4.257 1.00 76.81 93 GLU A N 1
ATOM 754 C CA . GLU A 1 93 ? 21.467 -6.157 3.984 1.00 76.81 93 GLU A CA 1
ATOM 755 C C . GLU A 1 93 ? 20.211 -5.279 4.093 1.00 76.81 93 GLU A C 1
ATOM 757 O O . GLU A 1 93 ? 19.553 -5.000 3.088 1.00 76.81 93 GLU A O 1
ATOM 762 N N . PRO A 1 94 ? 19.807 -4.923 5.327 1.00 63.78 94 PRO A N 1
ATOM 763 C CA . PRO A 1 94 ? 18.560 -4.211 5.543 1.00 63.78 94 PRO A CA 1
ATOM 764 C C . PRO A 1 94 ? 18.579 -2.847 4.852 1.00 63.78 94 PRO A C 1
ATOM 766 O O . PRO A 1 94 ? 19.609 -2.176 4.764 1.00 63.78 94 PRO A O 1
ATOM 769 N N . LEU A 1 95 ? 17.402 -2.433 4.384 1.00 63.12 95 LEU A N 1
ATOM 770 C CA . LEU A 1 95 ? 17.158 -1.061 3.954 1.00 63.12 95 LEU A CA 1
ATOM 771 C C . LEU A 1 95 ? 17.293 -0.160 5.191 1.00 63.12 95 LEU A C 1
ATOM 773 O O . LEU A 1 95 ? 16.433 -0.201 6.068 1.00 63.12 95 LEU A O 1
ATOM 777 N N . ASN A 1 96 ? 18.413 0.560 5.284 1.00 53.12 96 ASN A N 1
ATOM 778 C CA . ASN A 1 96 ? 18.709 1.505 6.366 1.00 53.12 96 ASN A CA 1
ATOM 779 C C . ASN A 1 96 ? 17.820 2.748 6.307 1.00 53.12 96 ASN A C 1
ATOM 781 O O . ASN A 1 96 ? 17.612 3.264 5.183 1.00 53.12 96 ASN A O 1
#

Sequence (96 aa):
IYAHYAAQHGFLHRQKNNRFDLRDYDAFFFVSTTEKDPQELLDARMTLETGLAQLGFDLLPVTPEGLLTSVGDTLNFDKRQDRPNEKSYNPLEPLN

Foldseek 3Di:
DVVVVCVVVPDPPDDPDPDDDPQVDDDDDDFDDPDPDVVVRVVVVVVVVVVCVVVVDDDDDQDPQNVCQVVCCVVVPDPPDPDTDGDDDDPVDDDD

Secondary structure (DSSP, 8-state):
-HHHHHHHH-SSTT-SS----GGGS--------SSS-HHHHHHHHHHHHHHHHHTT----PPPHHHHHHHHHHHHT--TT--S--PPPP-TTS---